Protein AF-C6T843-F1 (afdb_monomer_lite)

Foldseek 3Di:
DDDDDDDDDDDDDDDDDDDDDDDDDDDDDDPDDPPPPPPPPPDPPPPDFDWDADPQQEIEREDDDPCNVPPPQDKDFDPCVVDPVNPPDPPQADDQPDWDQPDPDDDPNHGSHYIYHDDGDHRIDRDDPVPDDDDDDDDDDDPDDPPPDD

Sequence (150 aa):
MDSNSSSPSPNNHASTTKINGFFHPKPGSQPAASSRSRLAMASPVNSDPKVVTGTAGYILEDVPHFTDYIPNLPTYPNPLQDNPAYSVVKQYFVHVDDSVPQKVVVHKDGARGVHFRRAGPRQKVYFEADEVQAAIVTCGGSVSWAQHCH

Structure (mmCIF, N/CA/C/O backbone):
data_AF-C6T843-F1
#
_entry.id   AF-C6T843-F1
#
loop_
_atom_site.group_PDB
_atom_site.id
_atom_site.type_symbol
_atom_site.label_atom_id
_atom_site.label_alt_id
_atom_site.label_comp_id
_atom_site.label_asym_id
_atom_site.label_entity_id
_atom_site.label_seq_id
_atom_site.pdbx_PDB_ins_code
_atom_site.Cartn_x
_atom_site.Cartn_y
_atom_site.Cartn_z
_atom_site.occupancy
_atom_site.B_iso_or_equiv
_atom_site.auth_seq_id
_atom_site.auth_comp_id
_atom_site.auth_asym_id
_atom_site.auth_atom_id
_atom_site.pdbx_PDB_model_num
ATOM 1 N N . MET A 1 1 ? -14.941 38.879 56.979 1.00 38.59 1 MET A N 1
ATOM 2 C CA . MET A 1 1 ? -14.363 38.933 58.330 1.00 38.59 1 MET A CA 1
ATOM 3 C C . MET A 1 1 ? -13.350 37.810 58.404 1.00 38.59 1 MET A C 1
ATOM 5 O O . MET A 1 1 ? -13.720 36.658 58.567 1.00 38.59 1 MET A O 1
ATOM 9 N N . ASP A 1 2 ? -12.129 38.228 58.068 1.00 31.66 2 ASP A N 1
ATOM 10 C CA . ASP A 1 2 ? -10.820 37.815 58.592 1.00 31.66 2 ASP A CA 1
ATOM 11 C C . ASP A 1 2 ? -10.388 36.364 58.287 1.00 31.66 2 ASP A C 1
ATOM 13 O O . ASP A 1 2 ? -10.906 35.412 58.852 1.00 31.66 2 ASP A O 1
ATOM 17 N N . SER A 1 3 ? -9.569 36.096 57.259 1.00 33.81 3 SER A N 1
ATOM 18 C CA . SER A 1 3 ? -8.127 36.399 57.107 1.00 33.81 3 SER A CA 1
ATOM 19 C C . SER A 1 3 ? -7.272 35.824 58.240 1.00 33.81 3 SER A C 1
ATOM 21 O O . SER A 1 3 ? -7.271 36.395 59.321 1.00 33.81 3 SER A O 1
ATOM 23 N N . ASN A 1 4 ? -6.460 34.789 57.977 1.00 32.31 4 ASN A N 1
ATOM 24 C CA . ASN A 1 4 ? -5.005 34.982 57.942 1.00 32.31 4 ASN A CA 1
ATOM 25 C C . ASN A 1 4 ? -4.228 33.779 57.376 1.00 32.31 4 ASN A C 1
ATOM 27 O O . ASN A 1 4 ? -4.489 32.616 57.671 1.00 32.31 4 ASN A O 1
ATOM 31 N N . SER A 1 5 ? -3.238 34.137 56.574 1.00 37.19 5 SER A N 1
ATOM 32 C CA . SER A 1 5 ? -2.185 33.372 55.919 1.00 37.19 5 SER A CA 1
ATOM 33 C C . SER A 1 5 ? -0.984 33.085 56.838 1.00 37.19 5 SER A C 1
ATOM 35 O O . SER A 1 5 ? -0.808 33.767 57.848 1.00 37.19 5 SER A O 1
ATOM 37 N N . SER A 1 6 ? -0.082 32.197 56.381 1.00 34.16 6 SER A N 1
ATOM 38 C CA . SER A 1 6 ? 1.391 32.403 56.245 1.00 34.16 6 SER A CA 1
ATOM 39 C C . SER A 1 6 ? 2.269 31.246 56.776 1.00 34.16 6 SER A C 1
ATOM 41 O O . SER A 1 6 ? 2.227 30.898 57.951 1.00 34.16 6 SER A O 1
ATOM 43 N N . SER A 1 7 ? 3.122 30.695 55.900 1.00 34.41 7 SER A N 1
ATOM 44 C CA . SER A 1 7 ? 4.446 30.091 56.216 1.00 34.41 7 SER A CA 1
ATOM 45 C C . SER A 1 7 ? 5.491 31.218 56.472 1.00 34.41 7 SER A C 1
ATOM 47 O O . SER A 1 7 ? 5.065 32.372 56.381 1.00 34.41 7 SER A O 1
ATOM 49 N N . PRO A 1 8 ? 6.831 31.017 56.664 1.00 43.47 8 PRO A N 1
ATOM 50 C CA . PRO A 1 8 ? 7.695 29.817 56.792 1.00 43.47 8 PRO A CA 1
ATOM 51 C C . PRO A 1 8 ? 8.785 29.891 57.932 1.00 43.47 8 PRO A C 1
ATOM 53 O O . PRO A 1 8 ? 8.770 30.791 58.762 1.00 43.47 8 PRO A O 1
ATOM 56 N N . SER A 1 9 ? 9.711 28.907 57.952 1.00 35.94 9 SER A N 1
ATOM 57 C CA . SER A 1 9 ? 10.915 28.619 58.802 1.00 35.94 9 SER A CA 1
ATOM 58 C C . SER A 1 9 ? 11.873 29.811 59.121 1.00 35.94 9 SER A C 1
ATOM 60 O O . SER A 1 9 ? 11.759 30.800 58.399 1.00 35.94 9 SER A O 1
ATOM 62 N N . PRO A 1 10 ? 12.860 29.773 60.086 1.00 43.50 10 PRO A N 1
ATOM 63 C CA . PRO A 1 10 ? 14.055 28.875 60.065 1.00 43.50 10 PRO A CA 1
ATOM 64 C C . PRO A 1 10 ? 14.821 28.527 61.399 1.00 43.50 10 PRO A C 1
ATOM 66 O O . PRO A 1 10 ? 14.730 29.211 62.407 1.00 43.50 10 PRO A O 1
ATOM 69 N N . ASN A 1 11 ? 15.675 27.489 61.304 1.00 31.62 11 ASN A N 1
ATOM 70 C CA . ASN A 1 11 ? 17.053 27.301 61.834 1.00 31.62 11 ASN A CA 1
ATOM 71 C C . ASN A 1 11 ? 17.471 27.196 63.336 1.00 31.62 11 ASN A C 1
ATOM 73 O O . ASN A 1 11 ? 17.292 28.104 64.136 1.00 31.62 11 ASN A O 1
ATOM 77 N N . ASN A 1 12 ? 18.322 26.164 63.544 1.00 32.84 12 ASN A N 1
ATOM 78 C CA . ASN A 1 12 ? 19.556 26.042 64.363 1.00 32.84 12 ASN A CA 1
ATOM 79 C C . ASN A 1 12 ? 19.513 25.620 65.847 1.00 32.84 12 ASN A C 1
ATOM 81 O O . ASN A 1 12 ? 18.952 26.309 66.683 1.00 32.84 12 ASN A O 1
ATOM 85 N N . HIS A 1 13 ? 20.250 24.538 66.162 1.00 33.12 13 HIS A N 1
ATOM 86 C CA . HIS A 1 13 ? 21.386 24.447 67.116 1.00 33.12 13 HIS A CA 1
ATOM 87 C C . HIS A 1 13 ? 21.839 22.963 67.199 1.00 33.12 13 HIS A C 1
ATOM 89 O O . HIS A 1 13 ? 21.075 22.094 67.593 1.00 33.12 13 HIS A O 1
ATOM 95 N N . ALA A 1 14 ? 22.951 22.577 66.563 1.00 30.27 14 ALA A N 1
ATOM 96 C CA . ALA A 1 14 ? 24.307 22.464 67.124 1.00 30.27 14 ALA A CA 1
ATOM 97 C C . ALA A 1 14 ? 24.460 21.428 68.261 1.00 30.27 14 ALA A C 1
ATOM 99 O O . ALA A 1 14 ? 24.045 21.657 69.392 1.00 30.27 14 ALA A O 1
ATOM 100 N N . SER A 1 15 ? 25.162 20.324 67.985 1.00 32.72 15 SER A N 1
ATOM 101 C CA . SER A 1 15 ? 25.872 19.554 69.013 1.00 32.72 15 SER A CA 1
ATOM 102 C C . SER A 1 15 ? 27.185 19.004 68.457 1.00 32.72 15 SER A C 1
ATOM 104 O O . SER A 1 15 ? 27.237 18.291 67.458 1.00 32.72 15 SER A O 1
ATOM 106 N N . THR A 1 16 ? 28.245 19.452 69.117 1.00 32.22 16 THR A N 1
ATOM 107 C CA . THR A 1 16 ? 29.673 19.233 68.899 1.00 32.22 16 THR A CA 1
ATOM 108 C C . THR A 1 16 ? 30.092 17.813 69.264 1.00 32.22 16 THR A C 1
ATOM 110 O O . THR A 1 16 ? 29.683 17.319 70.307 1.00 32.22 16 THR A O 1
ATOM 113 N N . THR A 1 17 ? 31.021 17.217 68.513 1.00 32.72 17 THR A N 1
ATOM 114 C CA . THR A 1 17 ? 32.161 16.471 69.086 1.00 32.72 17 THR A CA 1
ATOM 115 C C . THR A 1 17 ? 33.306 16.467 68.072 1.00 32.72 17 THR A C 1
ATOM 117 O O . THR A 1 17 ? 33.192 15.916 66.981 1.00 32.72 17 THR A O 1
ATOM 120 N N . LYS A 1 18 ? 34.410 17.126 68.439 1.00 33.94 18 LYS A N 1
ATOM 121 C CA . LYS A 1 18 ? 35.703 17.054 67.753 1.00 33.94 18 LYS A CA 1
ATOM 122 C C . LYS A 1 18 ? 36.468 15.840 68.275 1.00 33.94 18 LYS A C 1
ATOM 124 O O . LYS A 1 18 ? 36.624 15.721 69.486 1.00 33.94 18 LYS A O 1
ATOM 129 N N . ILE A 1 19 ? 37.049 15.044 67.383 1.00 42.66 19 ILE A N 1
ATOM 130 C CA . ILE A 1 19 ? 38.263 14.274 67.678 1.00 42.66 19 ILE A CA 1
ATOM 131 C C . ILE A 1 19 ? 39.253 14.451 66.524 1.00 42.66 19 ILE A C 1
ATOM 133 O O . ILE A 1 19 ? 38.950 14.165 65.369 1.00 42.66 19 ILE A O 1
ATOM 137 N N . ASN A 1 20 ? 40.425 14.990 66.862 1.00 32.50 20 ASN A N 1
ATOM 138 C CA . ASN A 1 20 ? 41.587 15.099 65.989 1.00 32.50 20 ASN A CA 1
ATOM 139 C C . ASN A 1 20 ? 42.265 13.728 65.879 1.00 32.50 20 ASN A C 1
ATOM 141 O O . ASN A 1 20 ? 42.567 13.111 66.898 1.00 32.50 20 ASN A O 1
ATOM 145 N N . GLY A 1 21 ? 42.588 13.302 64.660 1.00 34.25 21 GLY A N 1
ATOM 146 C CA . GLY A 1 21 ? 43.430 12.139 64.401 1.00 34.25 21 GLY A CA 1
ATOM 147 C C . GLY A 1 21 ? 44.094 12.275 63.037 1.00 34.25 21 GLY A C 1
ATOM 148 O O . GLY A 1 21 ? 43.471 12.064 62.005 1.00 34.25 21 GLY A O 1
ATOM 149 N N . PHE A 1 22 ? 45.350 12.698 63.056 1.00 32.50 22 PHE A N 1
ATOM 150 C CA . PHE A 1 22 ? 46.221 12.913 61.909 1.00 32.50 22 PHE A CA 1
ATOM 151 C C . PHE A 1 22 ? 46.814 11.570 61.459 1.00 32.50 22 PHE A C 1
ATOM 153 O O . PHE A 1 22 ? 47.568 10.970 62.218 1.00 32.50 22 PHE A O 1
ATOM 160 N N . PHE A 1 23 ? 46.507 11.102 60.244 1.00 35.59 23 PHE A N 1
ATOM 161 C CA . PHE A 1 23 ? 47.251 10.018 59.588 1.00 35.59 23 PHE A CA 1
ATOM 162 C C . PHE A 1 23 ? 47.426 10.313 58.093 1.00 35.59 23 PHE A C 1
ATOM 164 O O . PHE A 1 23 ? 46.467 10.522 57.354 1.00 35.59 23 PHE A O 1
ATOM 171 N N . HIS A 1 24 ? 48.692 10.359 57.679 1.00 39.84 24 HIS A N 1
ATOM 172 C CA . HIS A 1 24 ? 49.174 10.511 56.306 1.00 39.84 24 HIS A CA 1
ATOM 173 C C . HIS A 1 24 ? 48.945 9.229 55.461 1.00 39.84 24 HIS A C 1
ATOM 175 O O . HIS A 1 24 ? 48.693 8.160 56.022 1.00 39.84 24 HIS A O 1
ATOM 181 N N . PRO A 1 25 ? 49.001 9.320 54.115 1.00 35.44 25 PRO A N 1
ATOM 182 C CA . PRO A 1 25 ? 48.276 8.445 53.191 1.00 35.44 25 PRO A CA 1
ATOM 183 C C . PRO A 1 25 ? 49.010 7.136 52.858 1.00 35.44 25 PRO A C 1
ATOM 185 O O . PRO A 1 25 ? 50.233 7.105 52.734 1.00 35.44 25 PRO A O 1
ATOM 188 N N . LYS A 1 26 ? 48.245 6.060 52.619 1.00 38.41 26 LYS A N 1
ATOM 189 C CA . LYS A 1 26 ? 48.718 4.841 51.938 1.00 38.41 26 LYS A CA 1
ATOM 190 C C . LYS A 1 26 ? 48.360 4.916 50.442 1.00 38.41 26 LYS A C 1
ATOM 192 O O . LYS A 1 26 ? 47.228 5.284 50.130 1.00 38.41 26 LYS A O 1
ATOM 197 N N . PRO A 1 27 ? 49.273 4.570 49.517 1.00 35.09 27 PRO A N 1
ATOM 198 C CA . PRO A 1 27 ? 49.016 4.635 48.085 1.00 35.09 27 PRO A CA 1
ATOM 199 C C . PRO A 1 27 ? 48.357 3.346 47.573 1.00 35.09 27 PRO A C 1
ATOM 201 O O . PRO A 1 27 ? 48.716 2.249 47.994 1.00 35.09 27 PRO A O 1
ATOM 204 N N . GLY A 1 28 ? 47.455 3.491 46.601 1.00 38.16 28 GLY A N 1
ATOM 205 C CA . GLY A 1 28 ? 47.102 2.423 45.663 1.00 38.16 28 GLY A CA 1
ATOM 206 C C . GLY A 1 28 ? 45.838 1.624 45.981 1.00 38.16 28 GLY A C 1
ATOM 207 O O . GLY A 1 28 ? 45.892 0.547 46.564 1.00 38.16 28 GLY A O 1
ATOM 208 N N . SER A 1 29 ? 44.692 2.100 45.500 1.00 39.38 29 SER A N 1
ATOM 209 C CA . SER A 1 29 ? 43.647 1.253 44.898 1.00 39.38 29 SER A CA 1
ATOM 210 C C . SER A 1 29 ? 42.655 2.155 44.163 1.00 39.38 29 SER A C 1
ATOM 212 O O . SER A 1 29 ? 42.074 3.074 44.733 1.00 39.38 29 SER A O 1
ATOM 214 N N . GLN A 1 30 ? 42.540 1.938 42.856 1.00 50.31 30 GLN A N 1
ATOM 215 C CA . GLN A 1 30 ? 41.639 2.658 41.959 1.00 50.31 30 GLN A CA 1
ATOM 216 C C . GLN A 1 30 ? 40.178 2.440 42.396 1.00 50.31 30 GLN A C 1
ATOM 218 O O . GLN A 1 30 ? 39.823 1.307 42.731 1.00 50.31 30 GLN A O 1
ATOM 223 N N . PRO A 1 31 ? 39.303 3.462 42.380 1.00 39.78 31 PRO A N 1
ATOM 224 C CA . PRO A 1 31 ? 37.886 3.235 42.605 1.00 39.78 31 PRO A CA 1
ATOM 225 C C . PRO A 1 31 ? 37.298 2.511 41.391 1.00 39.78 31 PRO A C 1
ATOM 227 O O . PRO A 1 31 ? 37.408 2.972 40.253 1.00 39.78 31 PRO A O 1
ATOM 230 N N . ALA A 1 32 ? 36.685 1.358 41.655 1.00 42.06 32 ALA A N 1
ATOM 231 C CA . ALA A 1 32 ? 35.937 0.576 40.688 1.00 42.06 32 ALA A CA 1
ATOM 232 C C . ALA A 1 32 ? 34.907 1.470 39.984 1.00 42.06 32 ALA A C 1
ATOM 234 O O . ALA A 1 32 ? 33.977 1.989 40.606 1.00 42.06 32 ALA A O 1
ATOM 235 N N . ALA A 1 33 ? 35.080 1.656 38.675 1.00 40.88 33 ALA A N 1
ATOM 236 C CA . ALA A 1 33 ? 34.081 2.285 37.835 1.00 40.88 33 ALA A CA 1
ATOM 237 C C . ALA A 1 33 ? 32.814 1.419 37.878 1.00 40.88 33 ALA A C 1
ATOM 239 O O . ALA A 1 33 ? 32.772 0.322 37.318 1.00 40.88 33 ALA A O 1
ATOM 240 N N . SER A 1 34 ? 31.791 1.913 38.579 1.00 44.91 34 SER A N 1
ATOM 241 C CA . SER A 1 34 ? 30.430 1.385 38.528 1.00 44.91 34 SER A CA 1
ATOM 242 C C . SER A 1 34 ? 29.962 1.449 37.077 1.00 44.91 34 SER A C 1
ATOM 244 O O . SER A 1 34 ? 29.556 2.493 36.560 1.00 44.91 34 SER A O 1
ATOM 246 N N . SER A 1 35 ? 30.112 0.320 36.390 1.00 45.62 35 SER A N 1
ATOM 247 C CA . SER A 1 35 ? 29.646 0.130 35.030 1.00 45.62 35 SER A CA 1
ATOM 248 C C . SER A 1 35 ? 28.129 0.106 35.098 1.00 45.62 35 SER A C 1
ATOM 250 O O . SER A 1 35 ? 27.529 -0.914 35.425 1.00 45.62 35 SER A O 1
ATOM 252 N N . ARG A 1 36 ? 27.498 1.254 34.827 1.00 51.47 36 ARG A N 1
ATOM 253 C CA . ARG A 1 36 ? 26.077 1.302 34.484 1.00 51.47 36 ARG A CA 1
ATOM 254 C C . ARG A 1 36 ? 25.913 0.488 33.209 1.00 51.47 36 ARG A C 1
ATOM 256 O O . ARG A 1 36 ? 26.129 0.996 32.109 1.00 51.47 36 ARG A O 1
ATOM 263 N N . SER A 1 37 ? 25.581 -0.785 33.374 1.00 45.75 37 SER A N 1
ATOM 264 C CA . SER A 1 37 ? 25.098 -1.651 32.315 1.00 45.75 37 SER A CA 1
ATOM 265 C C . SER A 1 37 ? 23.857 -0.990 31.725 1.00 45.75 37 SER A C 1
ATOM 267 O O . SER A 1 37 ? 22.757 -1.064 32.268 1.00 45.75 37 SER A O 1
ATOM 269 N N . ARG A 1 38 ? 24.040 -0.282 30.605 1.00 54.50 38 ARG A N 1
ATOM 270 C CA . ARG A 1 38 ? 22.928 0.016 29.711 1.00 54.50 38 ARG A CA 1
ATOM 271 C C . ARG A 1 38 ? 22.446 -1.347 29.235 1.00 54.50 38 ARG A C 1
ATOM 273 O O . ARG A 1 38 ? 23.124 -1.982 28.433 1.00 54.50 38 ARG A O 1
ATOM 280 N N . LEU A 1 39 ? 21.326 -1.817 29.776 1.00 46.72 39 LEU A N 1
ATOM 281 C CA . LEU A 1 39 ? 20.557 -2.892 29.165 1.00 46.72 39 LEU A CA 1
ATOM 282 C C . LEU A 1 39 ? 20.138 -2.394 27.780 1.00 46.72 39 LEU A C 1
ATOM 284 O O . LEU A 1 39 ? 19.128 -1.715 27.619 1.00 46.72 39 LEU A O 1
ATOM 288 N N . ALA A 1 40 ? 20.980 -2.666 26.787 1.00 53.22 40 ALA A N 1
ATOM 289 C CA . ALA A 1 40 ? 20.616 -2.578 25.393 1.00 53.22 40 ALA A CA 1
ATOM 290 C C . ALA A 1 40 ? 19.648 -3.733 25.129 1.00 53.22 40 ALA A C 1
ATOM 292 O O . ALA A 1 40 ? 20.061 -4.830 24.770 1.00 53.22 40 ALA A O 1
ATOM 293 N N . MET A 1 41 ? 18.354 -3.499 25.339 1.00 52.66 41 MET A N 1
ATOM 294 C CA . MET A 1 41 ? 17.314 -4.373 24.800 1.00 52.66 41 MET A CA 1
ATOM 295 C C . MET A 1 41 ? 17.133 -4.026 23.322 1.00 52.66 41 MET A C 1
ATOM 297 O O . MET A 1 41 ? 16.120 -3.476 22.909 1.00 52.66 41 MET A O 1
ATOM 301 N N . ALA A 1 42 ? 18.171 -4.288 22.534 1.00 51.81 42 ALA A N 1
ATOM 302 C CA . ALA A 1 42 ? 18.055 -4.417 21.097 1.00 51.81 42 ALA A CA 1
ATOM 303 C C . ALA A 1 42 ? 18.201 -5.909 20.818 1.00 51.81 42 ALA A C 1
ATOM 305 O O . ALA A 1 42 ? 19.311 -6.432 20.722 1.00 51.81 42 ALA A O 1
ATOM 306 N N . SER A 1 43 ? 17.068 -6.609 20.740 1.00 54.22 43 SER A N 1
ATOM 307 C CA . SER A 1 43 ? 17.025 -7.871 20.003 1.00 54.22 43 SER A CA 1
ATOM 308 C C . SER A 1 43 ? 17.674 -7.616 18.639 1.00 54.22 43 SER A C 1
ATOM 310 O O . SER A 1 43 ? 17.443 -6.534 18.087 1.00 54.22 43 SER A O 1
ATOM 312 N N . PRO A 1 44 ? 18.496 -8.530 18.094 1.00 50.78 44 PRO A N 1
ATOM 313 C CA . PRO A 1 44 ? 19.066 -8.335 16.772 1.00 50.78 44 PRO A CA 1
ATOM 314 C C . PRO A 1 44 ? 17.894 -8.221 15.801 1.00 50.78 44 PRO A C 1
ATOM 316 O O . PRO A 1 44 ? 17.212 -9.202 15.509 1.00 50.78 44 PRO A O 1
ATOM 319 N N . VAL A 1 45 ? 17.591 -6.993 15.383 1.00 57.94 45 VAL A N 1
ATOM 320 C CA . VAL A 1 45 ? 16.618 -6.744 14.332 1.00 57.94 45 VAL A CA 1
ATOM 321 C C . VAL A 1 45 ? 17.251 -7.397 13.123 1.00 57.94 45 VAL A C 1
ATOM 323 O O . VAL A 1 45 ? 18.320 -6.967 12.694 1.00 57.94 45 VAL A O 1
ATOM 326 N N . ASN A 1 46 ? 16.657 -8.485 12.640 1.00 59.03 46 ASN A N 1
ATOM 327 C CA . ASN A 1 46 ? 17.035 -9.024 11.352 1.00 59.03 46 ASN A CA 1
ATOM 328 C C . ASN A 1 46 ? 16.692 -7.935 10.328 1.00 59.03 46 ASN A C 1
ATOM 330 O O . ASN A 1 46 ? 15.531 -7.745 9.973 1.00 59.03 46 ASN A O 1
ATOM 334 N N . SER A 1 47 ? 17.689 -7.116 10.005 1.00 59.06 47 SER A N 1
ATOM 335 C CA . SER A 1 47 ? 17.590 -5.967 9.110 1.00 59.06 47 SER A CA 1
ATOM 336 C C . SER A 1 47 ? 17.697 -6.381 7.648 1.00 59.06 47 SER A C 1
ATOM 338 O O . SER A 1 47 ? 17.702 -5.513 6.776 1.00 59.06 47 SER A O 1
ATOM 340 N N . ASP A 1 48 ? 17.822 -7.682 7.381 1.00 70.38 48 ASP A N 1
ATOM 341 C CA . ASP A 1 48 ? 17.903 -8.180 6.024 1.00 70.38 48 ASP A CA 1
ATOM 342 C C . ASP A 1 48 ? 16.566 -7.917 5.312 1.00 70.38 48 ASP A C 1
ATOM 344 O O . ASP A 1 48 ? 15.495 -8.227 5.850 1.00 70.38 48 ASP A O 1
ATOM 348 N N . PRO A 1 49 ? 16.596 -7.311 4.114 1.00 74.75 49 PRO A N 1
ATOM 349 C CA . PRO A 1 49 ? 15.389 -7.023 3.359 1.00 74.75 49 PRO A CA 1
ATOM 350 C C . PRO A 1 49 ? 14.647 -8.322 3.033 1.00 74.75 49 PRO A C 1
ATOM 352 O O . PRO A 1 49 ? 15.241 -9.328 2.636 1.00 74.75 49 PRO A O 1
ATOM 355 N N . LYS A 1 50 ? 13.320 -8.300 3.173 1.00 88.69 50 LYS A N 1
ATOM 356 C CA . LYS A 1 50 ? 12.460 -9.441 2.856 1.00 88.69 50 LYS A CA 1
ATOM 357 C C . LYS A 1 50 ? 12.306 -9.540 1.340 1.00 88.69 50 LYS A C 1
ATOM 359 O O . LYS A 1 50 ? 11.458 -8.880 0.750 1.00 88.69 50 LYS A O 1
ATOM 364 N N . VAL A 1 51 ? 13.145 -10.352 0.701 1.00 92.88 51 VAL A N 1
ATOM 365 C CA . VAL A 1 51 ? 13.152 -10.508 -0.761 1.00 92.88 51 VAL A CA 1
ATOM 366 C C . VAL A 1 51 ? 12.304 -11.703 -1.197 1.00 92.88 51 VAL A C 1
ATOM 368 O O . VAL A 1 51 ? 12.503 -12.821 -0.725 1.00 92.88 51 VAL A O 1
ATOM 371 N N . VAL A 1 52 ? 11.387 -11.485 -2.143 1.00 93.25 52 VAL A N 1
ATOM 372 C CA . VAL A 1 52 ? 10.600 -12.546 -2.793 1.00 93.25 52 VAL A CA 1
ATOM 373 C C . VAL A 1 52 ? 10.872 -12.540 -4.294 1.00 93.25 52 VAL A C 1
ATOM 375 O O . VAL A 1 52 ? 10.659 -11.538 -4.971 1.00 93.25 52 VAL A O 1
ATOM 378 N N . THR A 1 53 ? 11.328 -13.665 -4.842 1.00 95.69 53 THR A N 1
ATOM 379 C CA . THR A 1 53 ? 11.585 -13.805 -6.283 1.00 95.69 53 THR A CA 1
ATOM 380 C C . THR A 1 53 ? 10.373 -14.395 -7.001 1.00 95.69 53 THR A C 1
ATOM 382 O O . THR A 1 53 ? 9.738 -15.326 -6.511 1.00 95.69 53 THR A O 1
ATOM 385 N N . GLY A 1 54 ? 10.064 -13.866 -8.183 1.00 92.81 54 GLY A N 1
ATOM 386 C CA . GLY A 1 54 ? 8.992 -14.334 -9.055 1.00 92.81 54 GLY A CA 1
ATOM 387 C C . GLY A 1 54 ? 9.453 -14.558 -10.496 1.00 92.81 54 GLY A C 1
ATOM 388 O O . GLY A 1 54 ? 10.633 -14.477 -10.838 1.00 92.81 54 GLY A O 1
ATOM 389 N N . THR A 1 55 ? 8.495 -14.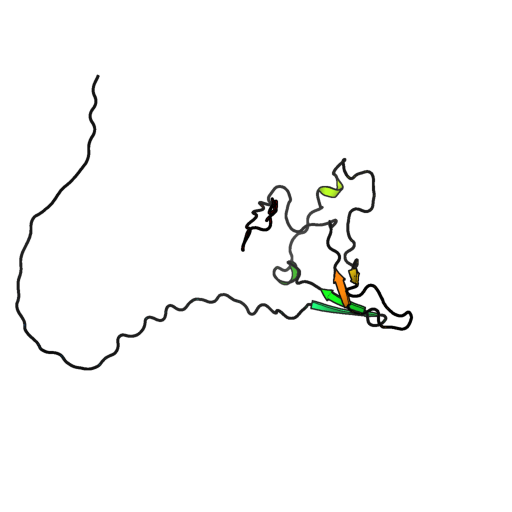839 -11.375 1.00 93.19 55 THR A N 1
ATOM 390 C CA . THR A 1 55 ? 8.750 -15.153 -12.790 1.00 93.19 55 THR A CA 1
ATOM 391 C C . THR A 1 55 ? 9.367 -13.986 -13.565 1.00 93.19 55 THR A C 1
ATOM 393 O O . THR A 1 55 ? 9.081 -12.824 -13.272 1.00 93.19 55 THR A O 1
ATOM 396 N N . ALA A 1 56 ? 10.134 -14.297 -14.617 1.00 92.12 56 ALA A N 1
ATOM 397 C CA . ALA A 1 56 ? 10.749 -13.318 -15.526 1.00 92.12 56 ALA A CA 1
ATOM 398 C C . ALA A 1 56 ? 11.662 -12.291 -14.821 1.00 92.12 56 ALA A C 1
ATOM 400 O O . ALA A 1 56 ? 11.694 -11.112 -15.175 1.00 92.12 56 ALA A O 1
ATOM 401 N N . GLY A 1 57 ? 12.395 -12.735 -13.794 1.00 94.25 57 GLY A N 1
ATOM 402 C CA . GLY A 1 57 ? 13.309 -11.881 -13.032 1.00 94.25 57 GLY A CA 1
ATOM 403 C C . GLY A 1 57 ? 12.593 -10.829 -12.183 1.00 94.25 57 GLY A C 1
ATOM 404 O O . GLY A 1 57 ? 13.140 -9.752 -11.965 1.00 94.25 57 GLY A O 1
ATOM 405 N N . TYR A 1 58 ? 11.359 -11.110 -11.756 1.00 96.12 58 TYR A N 1
ATOM 406 C CA . TYR A 1 58 ? 10.646 -10.297 -10.777 1.00 96.12 58 TYR A CA 1
ATOM 407 C C . TYR A 1 58 ? 11.290 -10.463 -9.400 1.00 96.12 58 TYR A C 1
ATOM 409 O O . TYR A 1 58 ? 11.506 -11.587 -8.947 1.00 96.12 58 TYR A O 1
ATOM 417 N N . ILE A 1 59 ? 11.574 -9.350 -8.734 1.00 96.62 59 ILE A N 1
ATOM 418 C CA . ILE A 1 59 ? 12.119 -9.320 -7.378 1.00 96.62 59 ILE A CA 1
ATOM 419 C C . ILE A 1 59 ? 11.264 -8.341 -6.579 1.00 96.62 59 ILE A C 1
ATOM 421 O O . ILE A 1 59 ? 11.218 -7.165 -6.915 1.00 96.62 59 ILE A O 1
ATOM 425 N N . LEU A 1 60 ? 10.568 -8.810 -5.550 1.00 96.00 60 LEU A N 1
ATOM 426 C CA . LEU A 1 60 ? 9.882 -7.956 -4.588 1.00 96.00 60 LEU A CA 1
ATOM 427 C C . LEU A 1 60 ? 10.818 -7.719 -3.408 1.00 96.00 60 LEU A C 1
ATOM 429 O O . LEU A 1 60 ? 11.123 -8.654 -2.670 1.00 96.00 60 LEU A O 1
ATOM 433 N N . GLU A 1 61 ? 11.250 -6.476 -3.238 1.00 95.19 61 GLU A N 1
ATOM 434 C CA . GLU A 1 61 ? 11.905 -6.017 -2.017 1.00 95.19 61 GLU A CA 1
ATOM 435 C C . GLU A 1 61 ? 10.810 -5.531 -1.070 1.00 95.19 61 GLU A C 1
ATOM 437 O O . GLU A 1 61 ? 10.286 -4.422 -1.191 1.00 95.19 61 GLU A O 1
ATOM 442 N N . ASP A 1 62 ? 10.377 -6.428 -0.189 1.00 91.44 62 ASP A N 1
ATOM 443 C CA . ASP A 1 62 ? 9.272 -6.184 0.721 1.00 91.44 62 ASP A CA 1
ATOM 444 C C . ASP A 1 62 ? 9.746 -5.483 1.995 1.00 91.44 62 ASP A C 1
ATOM 446 O O . ASP A 1 62 ? 10.883 -5.641 2.451 1.00 91.44 62 ASP A O 1
ATOM 450 N N . VAL A 1 63 ? 8.838 -4.719 2.590 1.00 88.31 63 VAL A N 1
ATOM 451 C CA . VAL A 1 63 ? 9.074 -4.084 3.883 1.00 88.31 63 VAL A CA 1
ATOM 452 C C . VAL A 1 63 ? 8.683 -5.049 5.003 1.00 88.31 63 VAL A C 1
ATOM 454 O O . VAL A 1 63 ? 7.708 -5.793 4.849 1.00 88.31 63 VAL A O 1
ATOM 457 N N . PRO A 1 64 ? 9.398 -5.049 6.143 1.00 89.44 64 PRO A N 1
ATOM 458 C CA . PRO A 1 64 ? 8.976 -5.817 7.303 1.00 89.44 64 PRO A CA 1
ATOM 459 C C . PRO A 1 64 ? 7.532 -5.484 7.683 1.00 89.44 64 PRO A C 1
ATOM 461 O O . PRO A 1 64 ? 7.156 -4.318 7.828 1.00 89.44 64 PRO A O 1
ATOM 464 N N . HIS A 1 65 ? 6.714 -6.517 7.832 1.00 88.56 65 HIS A N 1
ATOM 465 C CA . HIS A 1 65 ? 5.325 -6.388 8.241 1.00 88.56 65 HIS A CA 1
ATOM 466 C C . HIS A 1 65 ? 5.210 -6.503 9.761 1.00 88.56 65 HIS A C 1
ATOM 468 O O . HIS A 1 65 ? 5.978 -7.202 10.410 1.00 88.56 65 HIS A O 1
ATOM 474 N N . PHE A 1 66 ? 4.194 -5.870 10.350 1.00 89.50 66 PHE A N 1
ATOM 475 C CA . PHE A 1 66 ? 3.973 -5.936 11.801 1.00 89.50 66 PHE A CA 1
ATOM 476 C C . PHE A 1 66 ? 3.814 -7.380 12.317 1.00 89.50 66 PHE A C 1
ATOM 478 O O . PHE A 1 66 ? 4.310 -7.731 13.387 1.00 89.50 66 PHE A O 1
ATOM 485 N N . THR A 1 67 ? 3.212 -8.242 11.496 1.00 90.62 67 THR A N 1
ATOM 486 C CA . THR A 1 67 ? 3.063 -9.682 11.745 1.00 90.62 67 THR A CA 1
ATOM 487 C C . THR A 1 67 ? 4.377 -10.456 11.751 1.00 90.62 67 THR A C 1
ATOM 489 O O . THR A 1 67 ? 4.408 -11.557 12.290 1.00 90.62 67 THR A O 1
ATOM 492 N N . ASP A 1 68 ? 5.451 -9.911 11.171 1.00 90.62 68 ASP A N 1
ATOM 493 C CA . ASP A 1 68 ? 6.778 -10.535 11.216 1.00 90.62 68 ASP A CA 1
ATOM 494 C C . ASP A 1 68 ? 7.374 -10.458 12.641 1.00 90.62 68 ASP A C 1
ATOM 496 O O . ASP A 1 68 ? 8.234 -11.261 12.995 1.00 90.62 68 ASP A O 1
ATOM 500 N N . TYR A 1 69 ? 6.883 -9.534 13.482 1.00 91.56 69 TYR A N 1
ATOM 501 C CA . TYR A 1 69 ? 7.332 -9.351 14.868 1.00 91.56 69 TYR A CA 1
ATOM 502 C C . TYR A 1 69 ? 6.318 -9.837 15.909 1.00 91.56 69 TYR A C 1
ATOM 504 O O . TYR A 1 69 ? 6.714 -10.294 16.981 1.00 91.56 69 TYR A O 1
ATOM 512 N N . ILE A 1 70 ? 5.019 -9.733 15.617 1.00 92.88 70 ILE A N 1
ATOM 513 C CA . ILE A 1 70 ? 3.942 -10.160 16.517 1.00 92.88 70 ILE A CA 1
ATOM 514 C C . ILE A 1 70 ? 3.056 -11.160 15.763 1.00 92.88 70 ILE A C 1
ATOM 516 O O . ILE A 1 70 ? 2.209 -10.756 14.960 1.00 92.88 70 ILE A O 1
ATOM 520 N N . PRO A 1 71 ? 3.243 -12.473 15.978 1.00 90.94 71 PRO A N 1
ATOM 521 C CA . PRO A 1 71 ? 2.445 -13.482 15.299 1.00 90.94 71 PRO A CA 1
ATOM 522 C C . PRO A 1 71 ? 1.005 -13.492 15.829 1.00 90.94 71 PRO A C 1
ATOM 524 O O . PRO A 1 71 ? 0.740 -13.095 16.962 1.00 90.94 71 P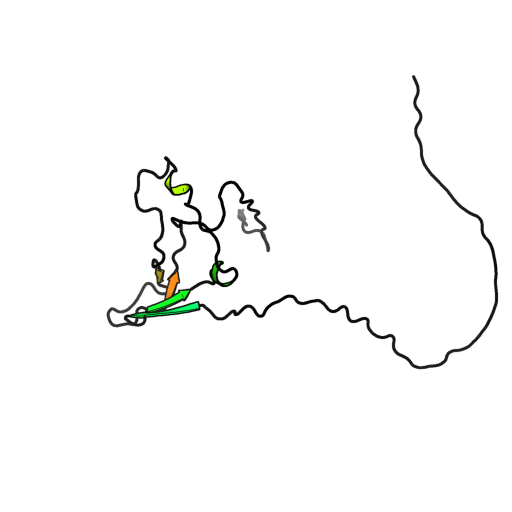RO A O 1
ATOM 527 N N . ASN A 1 72 ? 0.076 -14.015 15.024 1.00 91.38 72 ASN A N 1
ATOM 528 C CA . ASN A 1 72 ? -1.335 -14.208 15.393 1.00 91.38 72 ASN A CA 1
ATOM 529 C C . ASN A 1 72 ? -2.098 -12.917 15.753 1.00 91.38 72 ASN A C 1
ATOM 531 O O . ASN A 1 72 ? -3.025 -12.951 16.561 1.00 91.38 72 ASN A O 1
ATOM 535 N N . LEU A 1 73 ? -1.734 -11.782 15.145 1.00 92.38 73 LEU A N 1
ATOM 536 C CA . LEU A 1 73 ? -2.497 -10.539 15.276 1.00 92.38 73 LEU A CA 1
ATOM 537 C C . LEU A 1 73 ? -3.936 -10.718 14.756 1.00 92.38 73 LEU A C 1
ATOM 539 O O . LEU A 1 73 ? -4.117 -11.210 13.634 1.00 92.38 73 LEU A O 1
ATOM 543 N N . PRO A 1 74 ? -4.959 -10.292 15.520 1.00 94.25 74 PRO A N 1
ATOM 544 C CA . PRO A 1 74 ? -6.325 -10.252 15.024 1.00 94.25 74 PRO A CA 1
ATOM 545 C C . PRO A 1 74 ? -6.446 -9.254 13.866 1.00 94.25 74 PRO A C 1
ATOM 547 O O . PRO A 1 74 ? -5.637 -8.338 13.708 1.00 94.25 74 PRO A O 1
ATOM 550 N N . THR A 1 75 ? -7.473 -9.444 13.040 1.00 95.06 75 THR A N 1
ATOM 551 C CA . THR A 1 75 ? -7.775 -8.532 11.932 1.00 95.06 75 THR A CA 1
ATOM 552 C C . THR A 1 75 ? -9.226 -8.094 11.992 1.00 95.06 75 THR A C 1
ATOM 554 O O . THR A 1 75 ? -10.111 -8.908 12.250 1.00 95.06 75 THR A O 1
ATOM 557 N N . TYR A 1 76 ? -9.453 -6.819 11.701 1.00 95.00 76 TYR A N 1
ATOM 558 C CA . TYR A 1 76 ? -10.756 -6.164 11.747 1.00 95.00 76 TYR A CA 1
ATOM 559 C C . TYR A 1 76 ? -11.125 -5.636 10.357 1.00 95.00 76 TYR A C 1
ATOM 561 O O . TYR A 1 76 ? -10.220 -5.325 9.569 1.00 95.00 76 TYR A O 1
ATOM 569 N N . PRO A 1 77 ? -12.420 -5.543 10.008 1.00 93.06 77 PRO A N 1
ATOM 570 C CA . PRO A 1 77 ? -12.831 -4.905 8.765 1.00 93.06 77 PRO A CA 1
ATOM 571 C C . PRO A 1 77 ? -12.420 -3.429 8.776 1.00 93.06 77 PRO A C 1
ATOM 573 O O . PRO A 1 77 ? -12.550 -2.737 9.781 1.00 93.06 77 PRO A O 1
ATOM 576 N N . ASN A 1 78 ? -11.910 -2.937 7.650 1.00 91.75 78 ASN A N 1
ATOM 577 C CA . ASN A 1 78 ? -11.612 -1.518 7.505 1.00 91.75 78 ASN A CA 1
ATOM 578 C C . ASN A 1 78 ? -12.924 -0.703 7.457 1.00 91.75 78 ASN A C 1
ATOM 580 O O . ASN A 1 78 ? -13.721 -0.973 6.552 1.00 91.75 78 ASN A O 1
ATOM 584 N N . PRO A 1 79 ? -13.122 0.314 8.326 1.00 88.81 79 PRO A N 1
ATOM 585 C CA . PRO A 1 79 ? -14.328 1.154 8.342 1.00 88.81 79 PRO A CA 1
ATOM 586 C C . PRO A 1 79 ? -14.617 1.883 7.025 1.00 88.81 79 PRO A C 1
ATOM 588 O O . PRO A 1 79 ? -15.751 2.268 6.755 1.00 88.81 79 PRO A O 1
ATOM 591 N N . LEU A 1 80 ? -13.602 2.064 6.168 1.00 86.12 80 LEU A N 1
ATOM 592 C CA . LEU A 1 80 ? -13.780 2.645 4.834 1.00 86.12 80 LEU A CA 1
ATOM 593 C C . LEU A 1 80 ? -14.728 1.835 3.941 1.00 86.12 80 LEU A C 1
ATOM 595 O O . LEU A 1 80 ? -15.229 2.382 2.964 1.00 86.12 80 LEU A O 1
ATOM 599 N N . GLN A 1 81 ? -14.967 0.558 4.251 1.00 83.50 81 GLN A N 1
ATOM 600 C CA . GLN A 1 81 ? -15.900 -0.287 3.500 1.00 83.50 81 GLN A CA 1
ATOM 601 C C . GLN A 1 81 ? -17.343 0.215 3.573 1.00 83.50 81 GLN A C 1
ATOM 603 O O . GLN A 1 81 ? -18.064 0.106 2.585 1.00 83.50 81 GLN A O 1
ATOM 608 N N . ASP A 1 82 ? -17.733 0.803 4.703 1.00 81.00 82 ASP A N 1
ATOM 609 C CA . ASP A 1 82 ? -19.117 1.191 4.982 1.00 81.00 82 ASP A CA 1
ATOM 610 C C . ASP A 1 82 ? -19.326 2.712 4.903 1.00 81.00 82 ASP A C 1
ATOM 612 O O . ASP A 1 82 ? -20.403 3.222 5.214 1.00 81.00 82 ASP A O 1
ATOM 616 N N . ASN A 1 83 ? -18.306 3.467 4.475 1.00 78.94 83 ASN A N 1
ATOM 617 C CA . ASN A 1 83 ? -18.380 4.921 4.407 1.00 78.94 83 ASN A CA 1
ATOM 618 C C . ASN A 1 83 ? -19.159 5.384 3.153 1.00 78.94 83 ASN A C 1
ATOM 620 O O . ASN A 1 83 ? -18.670 5.203 2.032 1.00 78.94 83 ASN A O 1
ATOM 624 N N . PRO A 1 84 ? -20.311 6.074 3.301 1.00 80.81 84 PRO A N 1
ATOM 625 C CA . PRO A 1 84 ? -21.141 6.513 2.176 1.00 80.81 84 PRO A CA 1
ATOM 626 C C . PRO A 1 84 ? -20.408 7.404 1.166 1.00 80.81 84 PRO A C 1
ATOM 628 O O . PRO A 1 84 ? -20.704 7.343 -0.029 1.00 80.81 84 PRO A O 1
ATOM 631 N N . ALA A 1 85 ? -19.427 8.196 1.620 1.00 79.94 85 ALA A N 1
ATOM 632 C CA . ALA A 1 85 ? -18.623 9.075 0.766 1.00 79.94 85 ALA A CA 1
ATOM 633 C C . ALA A 1 85 ? -17.741 8.300 -0.231 1.00 79.94 85 ALA A C 1
ATOM 635 O O . ALA A 1 85 ? -17.324 8.840 -1.254 1.00 79.94 85 ALA A O 1
ATOM 636 N N . TYR A 1 86 ? -17.498 7.020 0.049 1.00 68.31 86 TYR A N 1
ATOM 637 C CA . TYR A 1 86 ? -16.701 6.105 -0.754 1.00 68.31 86 TYR A CA 1
ATOM 638 C C . TYR A 1 86 ? -17.553 4.911 -1.200 1.00 68.31 86 TYR A C 1
ATOM 640 O O . TYR A 1 86 ? -17.083 3.789 -1.238 1.00 68.31 86 TYR A O 1
ATOM 648 N N . SER A 1 87 ? -18.832 5.117 -1.518 1.00 70.12 87 SER A N 1
ATOM 649 C CA . SER A 1 87 ? -19.708 4.044 -2.024 1.00 70.12 87 SER A CA 1
ATOM 650 C C . SER A 1 87 ? -19.745 3.956 -3.560 1.00 70.12 87 SER A C 1
ATOM 652 O O . SER A 1 87 ? -20.216 2.968 -4.123 1.00 70.12 87 SER A O 1
ATOM 654 N N . VAL A 1 88 ? -19.239 4.982 -4.257 1.00 68.88 88 VAL A N 1
ATOM 655 C CA . VAL A 1 88 ? -19.461 5.194 -5.702 1.00 68.88 88 VAL A CA 1
ATOM 656 C C . VAL A 1 88 ? -18.461 4.443 -6.596 1.00 68.88 88 VAL A C 1
ATOM 658 O O . VAL A 1 88 ? -18.779 4.113 -7.736 1.00 68.88 88 VAL A O 1
ATOM 661 N N . VAL A 1 89 ? -17.262 4.122 -6.108 1.00 63.69 89 VAL A N 1
ATOM 662 C CA . VAL A 1 89 ? -16.214 3.417 -6.871 1.00 63.69 89 VAL A CA 1
ATOM 663 C C . VAL A 1 89 ? -15.952 2.074 -6.187 1.00 63.69 89 VAL A C 1
ATOM 665 O O . VAL A 1 89 ? -15.856 2.010 -4.986 1.00 63.69 89 VAL A O 1
ATOM 668 N N . LYS A 1 90 ? -15.838 0.942 -6.879 1.00 61.16 90 LYS A N 1
ATOM 669 C CA . LYS A 1 90 ? -15.631 -0.355 -6.181 1.00 61.16 90 LYS A CA 1
ATOM 670 C C . LYS A 1 90 ? -14.158 -0.685 -5.897 1.00 61.16 90 LYS A C 1
ATOM 672 O O . LYS A 1 90 ? -13.859 -1.718 -5.308 1.00 61.16 90 LYS A O 1
ATOM 677 N N . GLN A 1 91 ? -13.229 0.174 -6.317 1.00 65.19 91 GLN A N 1
ATOM 678 C CA . GLN A 1 91 ? -11.785 -0.086 -6.307 1.00 65.19 91 GLN A CA 1
ATOM 679 C C . GLN A 1 91 ? -11.016 0.888 -5.401 1.00 65.19 91 GLN A C 1
ATOM 681 O O . GLN A 1 91 ? -10.200 1.671 -5.881 1.00 65.19 91 GLN A O 1
ATOM 686 N N . TYR A 1 92 ? -11.258 0.849 -4.088 1.00 77.44 92 TYR A N 1
ATOM 687 C CA . TYR A 1 92 ? -10.479 1.649 -3.123 1.00 77.44 92 TYR A CA 1
ATOM 688 C C . TYR A 1 92 ? -9.340 0.882 -2.457 1.00 77.44 92 TYR A C 1
ATOM 690 O O . TYR A 1 92 ? -8.366 1.486 -2.008 1.00 77.44 92 TYR A O 1
ATOM 698 N N . PHE A 1 93 ? -9.463 -0.441 -2.370 1.00 89.25 93 PHE A N 1
ATOM 699 C CA . PHE A 1 93 ? -8.496 -1.268 -1.664 1.00 89.25 93 PHE A CA 1
ATOM 700 C C . PHE A 1 93 ? -7.408 -1.765 -2.605 1.00 89.25 93 PHE A C 1
ATOM 702 O O . PHE A 1 93 ? -7.685 -2.269 -3.692 1.00 89.25 93 PHE A O 1
ATOM 709 N N . VAL A 1 94 ? -6.166 -1.633 -2.156 1.00 92.25 94 VAL A N 1
ATOM 710 C CA . VAL A 1 94 ? -4.987 -2.143 -2.854 1.00 92.25 94 VAL A CA 1
ATOM 711 C C . VAL A 1 94 ? -4.881 -3.645 -2.604 1.00 92.25 94 VAL A C 1
ATOM 713 O O . VAL A 1 94 ? -4.993 -4.093 -1.455 1.00 92.25 94 VAL A O 1
ATOM 716 N N . HIS A 1 95 ? -4.640 -4.427 -3.658 1.00 92.06 95 HIS A N 1
ATOM 717 C CA . HIS A 1 95 ? -4.478 -5.875 -3.543 1.00 92.06 95 HIS A CA 1
ATOM 718 C C . HIS A 1 95 ? -3.147 -6.223 -2.865 1.00 92.06 95 HIS A C 1
ATOM 720 O O . HIS A 1 95 ? -2.176 -5.469 -2.952 1.00 92.06 95 HIS A O 1
ATOM 726 N N . VAL A 1 96 ? -3.073 -7.350 -2.151 1.00 89.31 96 VAL A N 1
ATOM 727 C CA . VAL A 1 96 ? -1.842 -7.754 -1.438 1.00 89.31 96 VAL A CA 1
ATOM 728 C C . VAL A 1 96 ? -0.654 -7.935 -2.392 1.00 89.31 96 VAL A C 1
ATOM 730 O O . VAL A 1 96 ? 0.476 -7.603 -2.035 1.00 89.31 96 VAL A O 1
ATOM 733 N N . ASP A 1 97 ? -0.943 -8.352 -3.623 1.00 91.19 97 ASP A N 1
ATOM 734 C CA . ASP A 1 97 ? 0.042 -8.570 -4.688 1.00 91.19 97 ASP A CA 1
ATOM 735 C C . ASP A 1 97 ? 0.289 -7.336 -5.572 1.00 91.19 97 ASP A C 1
ATOM 737 O O . ASP A 1 97 ? 1.125 -7.380 -6.478 1.00 91.19 97 ASP A O 1
ATOM 741 N N . ASP A 1 98 ? -0.405 -6.220 -5.319 1.00 93.38 98 ASP A N 1
ATOM 742 C CA . ASP A 1 98 ? -0.141 -4.980 -6.045 1.00 93.38 98 ASP A CA 1
ATOM 743 C C . ASP A 1 98 ? 1.263 -4.480 -5.702 1.00 93.38 98 ASP A C 1
ATOM 745 O O . ASP A 1 98 ? 1.584 -4.146 -4.554 1.00 93.38 98 ASP A O 1
ATOM 749 N N . SER A 1 99 ? 2.098 -4.377 -6.730 1.00 95.06 99 SER A N 1
ATOM 750 C CA . SER A 1 99 ? 3.468 -3.898 -6.616 1.00 95.06 99 SER A CA 1
ATOM 751 C C . SER A 1 99 ? 3.770 -2.829 -7.660 1.00 95.06 99 SER A C 1
ATOM 753 O O . SER A 1 99 ? 3.137 -2.764 -8.714 1.00 95.06 99 SER A O 1
ATOM 755 N N . VAL A 1 100 ? 4.721 -1.958 -7.339 1.00 95.94 100 VAL A N 1
ATOM 756 C CA . VAL A 1 100 ? 5.175 -0.853 -8.185 1.00 95.94 100 VAL A CA 1
ATOM 757 C C . VAL A 1 100 ? 6.627 -1.122 -8.578 1.00 95.94 100 VAL A C 1
ATOM 759 O O . VAL A 1 100 ? 7.432 -1.418 -7.692 1.00 95.94 100 VAL A O 1
ATOM 762 N N . PRO A 1 101 ? 6.989 -1.048 -9.870 1.00 96.38 101 PRO A N 1
ATOM 763 C CA . PRO A 1 101 ? 8.364 -1.274 -10.298 1.00 96.38 101 PRO A CA 1
ATOM 764 C C . PRO A 1 101 ? 9.281 -0.135 -9.836 1.00 96.38 101 PRO A C 1
ATOM 766 O O . PRO A 1 101 ? 8.917 1.037 -9.928 1.00 96.38 101 PRO A O 1
ATOM 769 N N . GLN A 1 102 ? 10.504 -0.469 -9.417 1.00 96.12 102 GLN A N 1
ATOM 770 C CA . GLN A 1 102 ? 11.546 0.522 -9.130 1.00 96.12 102 GLN A CA 1
ATOM 771 C C . GLN A 1 102 ? 11.970 1.266 -10.406 1.00 96.12 102 GLN A C 1
ATOM 773 O O . GLN A 1 102 ? 12.208 2.473 -10.384 1.00 96.12 102 GLN A O 1
ATOM 778 N N . LYS A 1 103 ? 12.053 0.549 -11.536 1.00 95.31 103 LYS A N 1
ATOM 779 C CA . LYS A 1 103 ? 12.411 1.100 -12.847 1.00 95.31 103 LYS A CA 1
ATOM 780 C C . LYS A 1 103 ? 11.246 0.943 -13.819 1.00 95.31 103 LYS A C 1
ATOM 782 O O . LYS A 1 103 ? 10.921 -0.164 -14.230 1.00 95.31 103 LYS A O 1
ATOM 787 N N . VAL A 1 104 ? 10.655 2.066 -14.222 1.00 94.00 104 VAL A N 1
ATOM 788 C CA . VAL A 1 104 ? 9.496 2.082 -15.135 1.00 94.00 104 VAL A CA 1
ATOM 789 C C . VAL A 1 104 ? 9.896 1.773 -16.582 1.00 94.00 104 VAL A C 1
ATOM 791 O O . VAL A 1 104 ? 9.148 1.126 -17.309 1.00 94.00 104 VAL A O 1
ATOM 794 N N . VAL A 1 105 ? 11.083 2.211 -17.014 1.00 93.25 105 VAL A N 1
ATOM 795 C CA . VAL A 1 105 ? 11.565 1.993 -18.386 1.00 93.25 105 VAL A CA 1
ATOM 796 C C . VAL A 1 105 ? 12.371 0.699 -18.454 1.00 93.25 105 VAL A C 1
ATOM 798 O O . VAL A 1 105 ? 13.502 0.632 -17.964 1.00 93.25 105 VAL A O 1
ATOM 801 N N . VAL A 1 106 ? 11.801 -0.318 -19.093 1.00 90.88 106 VAL A N 1
ATOM 802 C CA . VAL A 1 106 ? 12.428 -1.630 -19.303 1.00 90.88 106 VAL A CA 1
ATOM 803 C C . VAL A 1 106 ? 12.370 -2.026 -20.778 1.00 90.88 106 VAL A C 1
ATOM 805 O O . VAL A 1 106 ? 11.479 -1.606 -21.514 1.00 90.88 106 VAL A O 1
ATOM 808 N N . HIS A 1 107 ? 13.339 -2.823 -21.227 1.00 93.31 107 HIS A N 1
ATOM 809 C CA . HIS A 1 107 ? 13.307 -3.413 -22.566 1.00 93.31 107 HIS A CA 1
ATOM 810 C C . HIS A 1 107 ? 12.383 -4.632 -22.583 1.00 93.31 107 HIS A C 1
ATOM 812 O O . HIS A 1 107 ? 12.322 -5.365 -21.599 1.00 93.31 107 HIS A O 1
ATOM 818 N N . LYS A 1 108 ? 11.716 -4.876 -23.719 1.00 89.62 108 LYS A N 1
ATOM 819 C CA . LYS A 1 108 ? 10.733 -5.964 -23.886 1.00 89.62 108 LYS A CA 1
ATOM 820 C C . LYS A 1 108 ? 11.256 -7.358 -23.496 1.00 89.62 108 LYS A C 1
ATOM 822 O O . LYS A 1 108 ? 10.496 -8.146 -22.951 1.00 89.62 108 LYS A O 1
ATOM 827 N N . ASP A 1 109 ? 12.540 -7.624 -23.736 1.00 92.31 109 ASP A N 1
ATOM 828 C CA . ASP A 1 109 ? 13.179 -8.925 -23.486 1.00 92.31 109 ASP A CA 1
ATOM 829 C C . ASP A 1 109 ? 14.008 -8.925 -22.184 1.00 92.31 109 ASP A C 1
ATOM 831 O O . ASP A 1 109 ? 14.702 -9.891 -21.874 1.00 92.31 109 ASP A O 1
ATOM 835 N N . GLY A 1 110 ? 13.990 -7.819 -21.432 1.00 88.81 110 GLY A N 1
ATOM 836 C CA . GLY A 1 110 ? 14.731 -7.666 -20.183 1.00 88.81 110 GLY A CA 1
ATOM 837 C C . GLY A 1 110 ? 13.993 -8.250 -18.978 1.00 88.81 110 GLY A C 1
ATOM 838 O O . GLY A 1 110 ? 12.778 -8.436 -18.993 1.00 88.81 110 GLY A O 1
ATOM 839 N N . ALA A 1 111 ? 14.733 -8.503 -17.896 1.00 93.19 111 ALA A N 1
ATOM 840 C CA . ALA A 1 111 ? 14.137 -8.895 -16.622 1.00 93.19 111 ALA A CA 1
ATOM 841 C C . ALA A 1 111 ? 13.176 -7.815 -16.098 1.00 93.19 111 ALA A C 1
ATOM 843 O O . ALA A 1 111 ? 13.430 -6.617 -16.244 1.00 93.19 111 ALA A O 1
ATOM 844 N N . ARG A 1 112 ? 12.106 -8.248 -15.419 1.00 93.81 112 ARG A N 1
ATOM 845 C CA . ARG A 1 112 ? 11.143 -7.348 -14.765 1.00 93.81 112 ARG A CA 1
ATOM 846 C C . ARG A 1 112 ? 11.799 -6.491 -13.679 1.00 93.81 112 ARG A C 1
ATOM 848 O O . ARG A 1 112 ? 11.417 -5.338 -13.512 1.00 93.81 112 ARG A O 1
ATOM 855 N N . GLY A 1 113 ? 12.782 -7.042 -12.969 1.00 95.25 113 GLY A N 1
ATOM 856 C CA . GLY A 1 113 ? 13.567 -6.335 -11.964 1.00 95.25 113 GLY A CA 1
ATOM 857 C C . GLY A 1 113 ? 12.828 -6.113 -10.644 1.00 95.25 113 GLY A C 1
ATOM 858 O O . GLY A 1 113 ? 11.849 -6.795 -10.323 1.00 95.25 113 GLY A O 1
ATOM 859 N N . VAL A 1 114 ? 13.335 -5.150 -9.875 1.00 96.88 114 VAL A N 1
ATOM 8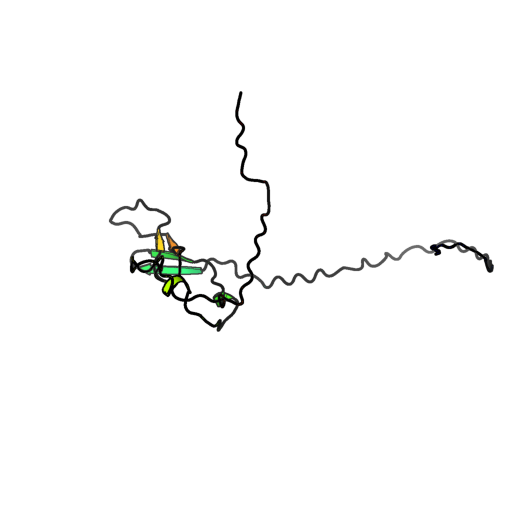60 C CA . VAL A 1 114 ? 12.895 -4.852 -8.508 1.00 96.88 114 VAL A CA 1
ATOM 861 C C . VAL A 1 114 ? 11.541 -4.142 -8.486 1.00 96.88 114 VAL A C 1
ATOM 863 O O . VAL A 1 114 ? 11.276 -3.235 -9.279 1.00 96.88 114 VAL A O 1
ATOM 866 N N . HIS A 1 115 ? 10.691 -4.564 -7.559 1.00 97.19 115 HIS A N 1
ATOM 867 C CA . HIS A 1 115 ? 9.374 -4.024 -7.269 1.00 97.19 115 HIS A CA 1
ATOM 868 C C . HIS A 1 115 ? 9.211 -3.817 -5.758 1.00 97.19 115 HIS A C 1
ATOM 870 O O . HIS A 1 115 ? 9.816 -4.526 -4.958 1.00 97.19 115 HIS A O 1
ATOM 876 N N . PHE A 1 116 ? 8.335 -2.885 -5.386 1.00 95.94 116 PHE A N 1
ATOM 877 C CA . PHE A 1 116 ? 7.941 -2.602 -4.004 1.00 95.94 116 PHE A CA 1
ATOM 878 C C . PHE A 1 116 ? 6.440 -2.807 -3.827 1.00 95.94 116 PHE A C 1
ATOM 880 O O . PHE A 1 116 ? 5.675 -2.611 -4.777 1.00 95.94 116 PHE A O 1
ATOM 887 N N . ARG A 1 117 ? 5.979 -3.151 -2.619 1.00 95.12 117 ARG A N 1
ATOM 888 C CA . ARG A 1 117 ? 4.533 -3.212 -2.354 1.00 95.12 117 ARG A CA 1
ATOM 889 C C . ARG A 1 117 ? 3.896 -1.835 -2.489 1.00 95.12 117 ARG A C 1
ATOM 891 O O . ARG A 1 117 ? 4.386 -0.844 -1.952 1.00 95.12 117 ARG A O 1
ATOM 898 N N . ARG A 1 118 ? 2.754 -1.781 -3.175 1.00 95.00 118 ARG A N 1
ATOM 899 C CA . ARG A 1 118 ? 1.969 -0.552 -3.294 1.00 95.00 118 ARG A CA 1
ATOM 900 C C . ARG A 1 118 ? 1.334 -0.200 -1.945 1.00 95.00 118 ARG A C 1
ATOM 902 O O . ARG A 1 118 ? 0.689 -1.039 -1.314 1.00 95.00 118 ARG A O 1
ATOM 909 N N . ALA A 1 119 ? 1.472 1.056 -1.528 1.00 93.69 119 ALA A N 1
ATOM 910 C CA . ALA A 1 119 ? 0.766 1.592 -0.370 1.00 93.69 119 ALA A CA 1
ATOM 911 C C . ALA A 1 119 ? -0.693 1.935 -0.716 1.00 93.69 119 ALA A C 1
ATOM 913 O O . ALA A 1 119 ? -0.993 2.406 -1.815 1.00 93.69 119 ALA A O 1
ATOM 914 N N . GLY A 1 120 ? -1.597 1.728 0.240 1.00 92.81 120 GLY A N 1
ATOM 915 C CA . GLY A 1 120 ? -2.989 2.156 0.149 1.00 92.81 120 GLY A CA 1
ATOM 916 C C . GLY A 1 120 ? -3.903 1.410 1.121 1.00 92.81 120 GLY A C 1
ATOM 917 O O . GLY A 1 120 ? -3.435 0.533 1.857 1.00 92.81 120 GLY A O 1
ATOM 918 N N . PRO A 1 121 ? -5.203 1.755 1.137 1.00 92.38 121 PRO A N 1
ATOM 919 C CA . PRO A 1 121 ? -6.177 1.117 2.009 1.00 92.38 121 PRO A CA 1
ATOM 920 C C . PRO A 1 121 ? -6.219 -0.396 1.791 1.00 92.38 121 PRO A C 1
ATOM 922 O O . PRO A 1 121 ? -6.165 -0.878 0.657 1.00 92.38 121 PRO A O 1
ATOM 925 N N . ARG A 1 122 ? -6.379 -1.153 2.877 1.00 92.81 122 ARG A N 1
ATOM 926 C CA . ARG A 1 122 ? -6.597 -2.608 2.859 1.00 92.81 122 ARG A CA 1
ATOM 927 C C . ARG A 1 122 ? -7.997 -2.927 3.368 1.00 92.81 122 ARG A C 1
ATOM 929 O O . ARG A 1 122 ? -8.519 -2.178 4.184 1.00 92.81 122 ARG A O 1
ATOM 936 N N . GLN A 1 123 ? -8.581 -4.036 2.917 1.00 91.81 123 GLN A N 1
ATOM 937 C CA . GLN A 1 123 ? -9.902 -4.488 3.385 1.00 91.81 123 GLN A CA 1
ATOM 938 C C . GLN A 1 123 ? -9.903 -4.852 4.876 1.00 91.81 123 GLN A C 1
ATOM 940 O O . GLN A 1 123 ? 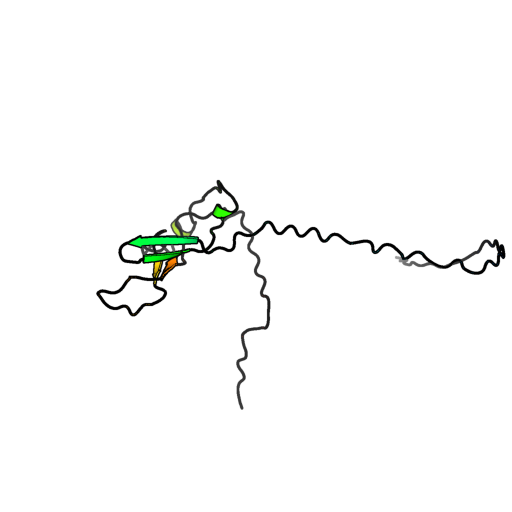-10.925 -4.747 5.545 1.0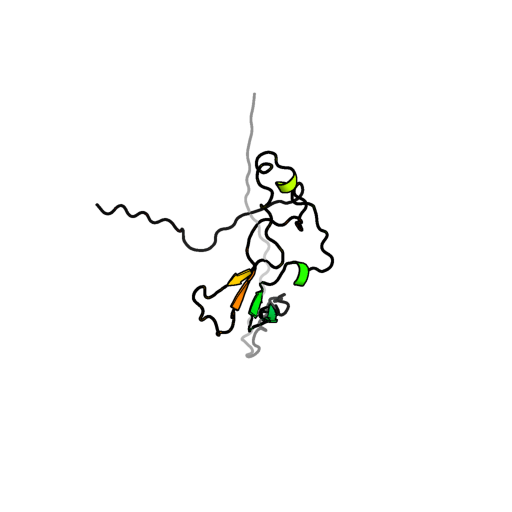0 91.81 123 GLN A O 1
ATOM 945 N N . LYS A 1 124 ? -8.749 -5.275 5.401 1.00 92.88 124 LYS A N 1
ATOM 946 C CA . LYS A 1 124 ? -8.558 -5.620 6.808 1.00 92.88 124 LYS A CA 1
ATOM 947 C C . LYS A 1 124 ? -7.435 -4.793 7.422 1.00 92.88 124 LYS A C 1
ATOM 949 O O . LYS A 1 124 ? -6.443 -4.512 6.749 1.00 92.88 124 LYS A O 1
ATOM 954 N N . VAL A 1 125 ? -7.596 -4.434 8.689 1.00 93.94 125 VAL A N 1
ATOM 955 C CA . VAL A 1 125 ? -6.640 -3.665 9.501 1.00 93.94 125 VAL A CA 1
ATOM 956 C C . VAL A 1 125 ? -6.316 -4.420 10.794 1.00 93.94 125 VAL A C 1
ATOM 958 O O . VAL A 1 125 ? -7.061 -5.318 11.182 1.00 93.94 125 VAL A O 1
ATOM 961 N N . TYR A 1 126 ? -5.200 -4.084 11.447 1.00 94.56 126 TYR A N 1
ATOM 962 C CA . TYR A 1 126 ? -4.740 -4.767 12.670 1.00 94.56 126 TYR A CA 1
ATOM 963 C C . TYR A 1 126 ? -5.192 -4.099 13.973 1.00 94.56 126 TYR A C 1
ATOM 965 O O . TYR A 1 126 ? -5.106 -4.714 15.030 1.00 94.56 126 TYR A O 1
ATOM 973 N N . PHE A 1 127 ? -5.668 -2.855 13.905 1.00 93.44 127 PHE A N 1
ATOM 974 C CA . PHE A 1 127 ? -6.142 -2.099 15.062 1.00 93.44 127 PHE A CA 1
ATOM 975 C C . PHE A 1 127 ? -7.646 -1.879 14.947 1.00 93.44 127 PHE A C 1
ATOM 977 O O . PHE A 1 127 ? -8.136 -1.554 13.863 1.00 93.44 127 PHE A O 1
ATOM 984 N N . GLU A 1 128 ? -8.357 -2.057 16.056 1.00 93.69 128 GLU A N 1
ATOM 985 C CA . GLU A 1 128 ? -9.769 -1.713 16.152 1.00 93.69 128 GLU A CA 1
ATOM 986 C C . GLU A 1 128 ? -9.927 -0.190 16.125 1.00 93.69 128 GLU A C 1
ATOM 988 O O . GLU A 1 128 ? -9.229 0.539 16.832 1.00 93.69 128 GLU A O 1
ATOM 993 N N . ALA A 1 129 ? -10.805 0.294 15.247 1.00 89.94 129 ALA A N 1
ATOM 994 C CA . ALA A 1 129 ? -10.874 1.712 14.912 1.00 89.94 129 ALA A CA 1
ATOM 995 C C . ALA A 1 129 ? -11.320 2.591 16.091 1.00 89.94 129 ALA A C 1
ATOM 997 O O . ALA A 1 129 ? -10.863 3.726 16.194 1.00 89.94 129 ALA A O 1
ATOM 998 N N . ASP A 1 130 ? -12.160 2.059 16.981 1.00 90.69 130 ASP A N 1
ATOM 999 C CA . ASP A 1 130 ? -12.704 2.800 18.123 1.00 90.69 130 ASP A CA 1
ATOM 1000 C C . ASP A 1 130 ? -11.752 2.819 19.333 1.00 90.69 130 ASP A C 1
ATOM 1002 O O . ASP A 1 130 ? -11.882 3.668 20.216 1.00 90.69 130 ASP A O 1
ATOM 1006 N N . GLU A 1 131 ? -10.763 1.921 19.368 1.00 94.44 131 GLU A N 1
ATOM 1007 C CA . GLU A 1 131 ? -9.813 1.792 20.481 1.00 94.44 131 GLU A CA 1
ATOM 1008 C C . GLU A 1 131 ? -8.435 2.405 20.177 1.00 94.44 131 GLU A C 1
ATOM 1010 O O . GLU A 1 131 ? -7.618 2.611 21.080 1.00 94.44 131 GLU A O 1
ATOM 1015 N N . VAL A 1 132 ? -8.144 2.707 18.905 1.00 93.62 132 VAL A N 1
ATOM 1016 C CA . VAL A 1 132 ? -6.824 3.193 18.487 1.00 93.62 132 VAL A CA 1
ATOM 1017 C C . VAL A 1 132 ? -6.618 4.674 18.822 1.00 93.62 132 VAL A C 1
ATOM 1019 O O . VAL A 1 132 ? -7.386 5.549 18.428 1.00 93.62 132 VAL A O 1
ATOM 1022 N N . GLN A 1 133 ? -5.509 4.980 19.498 1.00 95.50 133 GLN A N 1
ATOM 1023 C CA . GLN A 1 133 ? -5.033 6.348 19.715 1.00 95.50 133 GLN A CA 1
ATOM 1024 C C . GLN A 1 133 ? -3.761 6.581 18.902 1.00 95.50 133 GLN A C 1
ATOM 1026 O O . GLN A 1 133 ? -2.739 5.931 19.122 1.00 95.50 133 GLN A O 1
ATOM 1031 N N . ALA A 1 134 ? -3.816 7.516 17.954 1.00 93.62 134 ALA A N 1
ATOM 1032 C CA . ALA A 1 134 ? -2.668 7.894 17.140 1.00 93.62 134 ALA A CA 1
ATOM 1033 C C . ALA A 1 134 ? -2.005 9.161 17.692 1.00 93.62 134 ALA A C 1
ATOM 1035 O O . ALA A 1 134 ? -2.677 10.128 18.045 1.00 93.62 134 ALA A O 1
ATOM 1036 N N . ALA A 1 135 ? -0.675 9.176 17.714 1.00 95.50 135 ALA A N 1
ATOM 1037 C CA . ALA A 1 135 ? 0.120 10.349 18.051 1.00 95.50 135 ALA A CA 1
ATOM 1038 C C . ALA A 1 135 ? 1.116 10.630 16.925 1.00 95.50 135 ALA A C 1
ATOM 1040 O O . ALA A 1 135 ? 1.673 9.707 16.330 1.00 95.50 135 ALA A O 1
ATOM 1041 N N . ILE A 1 136 ? 1.347 11.911 16.641 1.00 93.81 136 ILE A N 1
ATOM 1042 C CA . ILE A 1 136 ? 2.300 12.354 15.624 1.00 93.81 136 ILE A CA 1
ATOM 1043 C C . ILE A 1 136 ? 3.439 13.077 16.329 1.00 93.81 136 ILE A C 1
ATOM 1045 O O . ILE A 1 136 ? 3.216 14.016 17.092 1.00 93.81 136 ILE A O 1
ATOM 1049 N N . VAL A 1 137 ? 4.663 12.651 16.038 1.00 94.06 137 VAL A N 1
ATOM 1050 C CA . VAL A 1 137 ? 5.885 13.345 16.439 1.00 94.06 137 VAL A CA 1
ATOM 1051 C C . VAL A 1 137 ? 6.704 13.637 15.193 1.00 94.06 137 VAL A C 1
ATOM 1053 O O . VAL A 1 137 ? 6.910 12.766 14.351 1.00 94.06 137 VAL A O 1
ATOM 1056 N N . THR A 1 138 ? 7.167 14.872 15.063 1.00 91.12 138 THR A N 1
ATOM 1057 C CA . THR A 1 138 ? 8.061 15.283 13.980 1.00 91.12 138 THR A CA 1
ATOM 1058 C C . THR A 1 138 ? 9.457 15.479 14.549 1.00 91.12 138 THR A C 1
ATOM 1060 O O . THR A 1 138 ? 9.637 16.260 15.484 1.00 91.12 138 THR A O 1
ATOM 1063 N N . CYS A 1 139 ? 10.444 14.777 13.999 1.00 91.19 139 CYS A N 1
ATOM 1064 C CA . CYS A 1 139 ? 11.854 14.947 14.337 1.00 91.19 139 CYS A CA 1
ATOM 1065 C C . CYS A 1 139 ? 12.596 15.682 13.206 1.00 91.19 139 CYS A C 1
ATOM 1067 O O . CYS A 1 139 ? 12.196 15.616 12.046 1.00 91.19 139 CYS A O 1
ATOM 1069 N N . GLY A 1 140 ? 13.683 16.381 13.540 1.00 89.88 140 GLY A N 1
ATOM 1070 C CA . GLY A 1 140 ? 14.473 17.155 12.574 1.00 89.88 140 GLY A CA 1
ATOM 1071 C C . GLY A 1 140 ? 14.054 18.626 12.456 1.00 89.88 140 GLY A C 1
ATOM 1072 O O . GLY A 1 140 ? 13.384 19.166 13.333 1.00 89.88 140 GLY A O 1
ATOM 1073 N N . GLY A 1 141 ? 14.523 19.296 11.399 1.00 84.94 141 GLY A N 1
ATOM 1074 C CA . GLY A 1 141 ? 14.239 20.711 11.136 1.00 84.94 141 GLY A CA 1
ATOM 1075 C C . GLY A 1 141 ? 12.912 20.928 10.404 1.00 84.94 141 GLY A C 1
ATOM 1076 O O . GLY A 1 141 ? 12.464 20.072 9.644 1.00 84.94 141 GLY A O 1
ATOM 1077 N N . SER A 1 142 ? 12.292 22.090 10.611 1.00 83.38 142 SER A N 1
ATOM 1078 C CA . SER A 1 142 ? 11.043 22.471 9.945 1.00 83.38 142 SER A CA 1
ATOM 1079 C C . SER A 1 142 ? 11.214 22.568 8.425 1.00 83.38 142 SER A C 1
ATOM 1081 O O . SER A 1 142 ? 12.104 23.263 7.934 1.00 83.38 142 SER A O 1
ATOM 1083 N N . VAL A 1 143 ? 10.319 21.925 7.674 1.00 76.38 143 VAL A N 1
ATOM 1084 C CA . VAL A 1 143 ? 10.274 21.978 6.205 1.00 76.38 143 VAL A CA 1
ATOM 1085 C C . VAL A 1 143 ? 9.192 22.951 5.730 1.00 76.38 143 VAL A C 1
ATOM 1087 O O . VAL A 1 143 ? 8.093 22.567 5.357 1.00 76.38 143 VAL A O 1
ATOM 1090 N N . SER A 1 144 ? 9.504 24.244 5.778 1.00 68.69 144 SER A N 1
ATOM 1091 C CA . SER A 1 144 ? 8.877 25.285 4.955 1.00 68.69 144 SER A CA 1
ATOM 1092 C C . SER A 1 144 ? 9.720 26.548 5.089 1.00 68.69 144 SER A C 1
ATOM 1094 O O . SER A 1 144 ? 9.651 27.242 6.098 1.00 68.69 144 SER A O 1
ATOM 1096 N N . TRP A 1 145 ? 10.550 26.832 4.091 1.00 51.69 145 TRP A N 1
ATOM 1097 C CA . TRP A 1 145 ? 11.144 28.155 3.935 1.00 51.69 145 TRP A CA 1
ATOM 1098 C C . TRP A 1 145 ? 10.673 28.713 2.600 1.00 51.69 145 TRP A C 1
ATOM 1100 O O . TRP A 1 145 ? 11.316 28.544 1.569 1.00 51.69 145 TRP A O 1
ATOM 1110 N N . ALA A 1 146 ? 9.516 29.373 2.622 1.00 61.28 146 ALA A N 1
ATOM 1111 C CA . ALA A 1 146 ? 9.177 30.347 1.599 1.00 61.28 146 ALA A CA 1
ATOM 1112 C C . ALA A 1 146 ? 9.929 31.641 1.936 1.00 61.28 146 ALA A C 1
ATOM 1114 O O . ALA A 1 146 ? 9.413 32.507 2.637 1.00 61.28 146 ALA A O 1
ATOM 1115 N N . GLN A 1 147 ? 11.177 31.762 1.485 1.00 55.41 147 GLN A N 1
ATOM 1116 C CA . GLN A 1 147 ? 11.828 33.067 1.445 1.00 55.41 147 GLN A CA 1
ATOM 1117 C C . GLN A 1 147 ? 11.261 33.832 0.251 1.00 55.41 147 GLN A C 1
ATOM 1119 O O . GLN A 1 147 ? 11.576 33.553 -0.903 1.00 55.41 147 GLN A O 1
ATOM 1124 N N . HIS A 1 148 ? 10.372 34.778 0.549 1.00 57.84 148 HIS A N 1
ATOM 1125 C CA . HIS A 1 148 ? 10.045 35.867 -0.359 1.00 57.84 148 HIS A CA 1
ATOM 1126 C C . HIS A 1 148 ? 11.318 36.711 -0.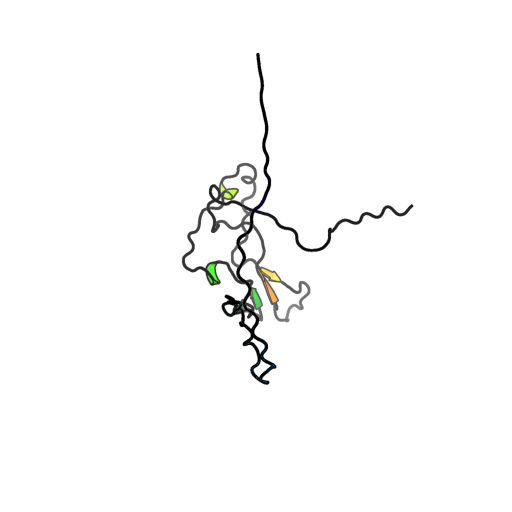508 1.00 57.84 148 HIS A C 1
ATOM 1128 O O . HIS A 1 148 ? 11.688 37.447 0.406 1.00 57.84 148 HIS A O 1
ATOM 1134 N N . CYS A 1 149 ? 12.032 36.541 -1.620 1.00 48.91 149 CYS A N 1
ATOM 1135 C CA . CYS A 1 149 ? 13.101 37.452 -2.007 1.00 48.91 149 CYS A CA 1
ATOM 1136 C C . CYS A 1 149 ? 12.457 38.770 -2.458 1.00 48.91 149 CYS A C 1
ATOM 1138 O O . CYS A 1 149 ? 11.705 38.772 -3.433 1.00 48.91 149 CYS A O 1
ATOM 1140 N N . HIS A 1 150 ? 12.737 39.854 -1.736 1.00 57.06 150 HIS A N 1
ATOM 1141 C CA . HIS A 1 150 ? 12.564 41.228 -2.210 1.00 57.06 150 HIS A CA 1
ATOM 1142 C C . HIS A 1 150 ? 13.896 41.751 -2.743 1.00 57.06 150 HIS A C 1
ATOM 1144 O O . HIS A 1 150 ? 14.935 41.414 -2.128 1.00 57.06 150 HIS A O 1
#

InterPro domains:
  IPR035966 Phosphofructokinase superfamily [SSF53784] (66-142)
  IPR050929 Phosphofructokinase type A [PTHR45770] (32-142)

Organism: Glycine max (NCBI:txid3847)

pLDDT: mean 72.89, std 23.92, range [30.27, 97.19]

Radius of gyration: 33.31 Å; chains: 1; bounding box: 70×56×93 Å

Secondary structure (DSSP, 8-state):
-----------------------PPPP--------------------S-EEEEEGGGEEEEEPPPHHHHSTT---EE-GGGG-GGG-S-S--SPPTT-EEES-S---TTS--EEEEEPPS--SEESS-TTT--------SS---------